Protein AF-Q8JHW7-F1 (afdb_monomer_lite)

pLDDT: mean 84.35, std 16.5, range [42.06, 97.81]

Sequence (129 aa):
MTRLVFLATLNQTLTCFEKNQQTELCKSCKGIYGELNKLYNRLDKSQAVCIDMEDSMNTTHRLWSTSFNCSVPRAETVPVIAVSSFMLFLPVIFYLSSFLHSEQKKRKLIHPKRAKSYNTLMNIQDKLS

Structure (mmCIF, N/CA/C/O backbone):
data_AF-Q8JHW7-F1
#
_entry.id   AF-Q8JHW7-F1
#
loop_
_atom_site.group_PDB
_atom_site.id
_atom_site.type_symbol
_atom_site.label_atom_id
_atom_site.label_alt_id
_atom_site.label_comp_id
_atom_site.label_asym_id
_atom_site.label_entity_id
_atom_site.label_seq_id
_atom_site.pdbx_PDB_ins_code
_atom_site.Cartn_x
_atom_site.Cartn_y
_atom_site.Cartn_z
_atom_site.occupancy
_atom_site.B_iso_or_equiv
_atom_site.auth_seq_id
_atom_site.auth_comp_id
_atom_site.auth_asym_id
_atom_site.auth_atom_id
_atom_site.pdbx_PDB_model_num
ATOM 1 N N . MET A 1 1 ? 20.909 -6.238 -14.822 1.00 64.19 1 MET A N 1
ATOM 2 C CA . MET A 1 1 ? 19.628 -6.925 -15.107 1.00 64.19 1 MET A CA 1
ATOM 3 C C . MET A 1 1 ? 18.443 -6.237 -14.421 1.00 64.19 1 MET A C 1
ATOM 5 O O . MET A 1 1 ? 17.514 -5.836 -15.105 1.00 64.19 1 MET A O 1
ATOM 9 N N . THR A 1 2 ? 18.477 -6.020 -13.103 1.00 81.69 2 THR A N 1
ATOM 10 C CA . THR A 1 2 ? 17.308 -5.577 -12.313 1.00 81.69 2 THR A CA 1
ATOM 11 C C . THR A 1 2 ? 16.764 -4.183 -12.660 1.00 81.69 2 THR A C 1
ATOM 13 O O . THR A 1 2 ? 15.552 -3.993 -12.652 1.00 81.69 2 THR A O 1
ATOM 16 N N . ARG A 1 3 ? 17.625 -3.233 -13.067 1.00 88.62 3 ARG A N 1
ATOM 17 C CA . ARG A 1 3 ? 17.202 -1.905 -13.562 1.00 88.62 3 ARG A CA 1
ATOM 18 C C . ARG A 1 3 ? 16.334 -1.983 -14.819 1.00 88.62 3 ARG A C 1
ATOM 20 O O . ARG A 1 3 ? 15.333 -1.289 -14.908 1.00 88.62 3 ARG A O 1
ATOM 27 N N . LEU A 1 4 ? 16.705 -2.831 -15.779 1.00 91.94 4 LEU A N 1
ATOM 28 C CA . LEU A 1 4 ? 15.952 -2.990 -17.028 1.00 91.94 4 LEU A CA 1
ATOM 29 C C . LEU A 1 4 ? 14.573 -3.591 -16.764 1.00 91.94 4 LEU A C 1
ATOM 31 O O . LEU A 1 4 ? 13.590 -3.137 -17.336 1.00 91.94 4 LEU A O 1
ATOM 35 N N . VAL A 1 5 ? 14.500 -4.560 -15.847 1.00 94.12 5 VAL A N 1
ATOM 36 C CA . VAL A 1 5 ? 13.227 -5.147 -15.413 1.00 94.12 5 VAL A CA 1
ATOM 37 C C . VAL A 1 5 ? 12.340 -4.080 -14.769 1.00 94.12 5 VAL A C 1
ATOM 39 O O . VAL A 1 5 ? 11.178 -3.975 -15.138 1.00 94.12 5 VAL A O 1
ATOM 42 N N . PHE A 1 6 ? 12.888 -3.238 -13.884 1.00 95.94 6 PHE A N 1
ATOM 43 C CA . PHE A 1 6 ? 12.135 -2.128 -13.289 1.00 95.94 6 PHE A CA 1
ATOM 44 C C . PHE A 1 6 ? 11.581 -1.171 -14.347 1.00 95.94 6 PHE A C 1
ATOM 46 O O . PHE A 1 6 ? 10.385 -0.895 -14.345 1.00 95.94 6 PHE A O 1
ATOM 53 N N . LEU A 1 7 ? 12.421 -0.715 -15.280 1.00 96.06 7 LEU A N 1
ATOM 54 C CA . LEU A 1 7 ? 12.000 0.205 -16.341 1.00 96.06 7 LEU A CA 1
ATOM 55 C C . LEU A 1 7 ? 10.941 -0.418 -17.262 1.00 96.06 7 LEU A C 1
ATOM 57 O O . LEU A 1 7 ? 9.994 0.261 -17.655 1.00 96.06 7 LEU A O 1
ATOM 61 N N . ALA A 1 8 ? 11.060 -1.710 -17.574 1.00 97.12 8 ALA A N 1
ATOM 62 C CA . ALA A 1 8 ? 10.067 -2.425 -18.370 1.00 97.12 8 ALA A CA 1
ATOM 63 C C . ALA A 1 8 ? 8.713 -2.515 -17.645 1.00 97.12 8 ALA A C 1
ATOM 65 O O . ALA A 1 8 ? 7.682 -2.186 -18.233 1.00 97.12 8 ALA A O 1
ATOM 66 N N . THR A 1 9 ? 8.703 -2.898 -16.362 1.00 97.19 9 THR A N 1
ATOM 67 C CA . THR A 1 9 ? 7.471 -2.967 -15.556 1.00 97.19 9 THR A CA 1
ATOM 68 C C . THR A 1 9 ? 6.862 -1.579 -15.325 1.00 97.19 9 THR A C 1
ATOM 70 O O . THR A 1 9 ? 5.639 -1.427 -15.339 1.00 97.19 9 THR A O 1
ATOM 73 N N . LEU A 1 10 ? 7.694 -0.546 -15.163 1.00 97.75 10 LEU A N 1
ATOM 74 C CA . LEU A 1 10 ? 7.251 0.845 -15.068 1.00 97.75 10 LEU A CA 1
ATOM 75 C C . LEU A 1 10 ? 6.534 1.273 -16.352 1.00 97.75 10 LEU A C 1
ATOM 77 O O . LEU A 1 10 ? 5.407 1.756 -16.288 1.00 97.75 10 LEU A O 1
ATOM 81 N N . ASN A 1 11 ? 7.135 1.027 -17.518 1.00 97.81 11 ASN A N 1
ATOM 82 C CA . ASN A 1 11 ? 6.528 1.371 -18.804 1.00 97.81 11 ASN A CA 1
ATOM 83 C C . ASN A 1 11 ? 5.192 0.631 -19.021 1.00 97.81 11 ASN A C 1
ATOM 85 O O . ASN A 1 11 ? 4.194 1.238 -19.408 1.00 97.81 11 ASN A O 1
ATOM 89 N N . GLN A 1 12 ? 5.121 -0.657 -18.670 1.00 97.50 12 GLN A N 1
ATOM 90 C CA . GLN A 1 12 ? 3.858 -1.408 -18.691 1.00 97.50 12 GLN A CA 1
ATOM 91 C C . GLN A 1 12 ? 2.791 -0.789 -17.776 1.00 97.50 12 GLN A C 1
ATOM 93 O O . GLN A 1 12 ? 1.620 -0.723 -18.154 1.00 97.50 12 GLN A O 1
ATOM 98 N N . THR A 1 13 ? 3.188 -0.311 -16.595 1.00 97.44 13 THR A N 1
ATOM 99 C CA . THR A 1 13 ? 2.286 0.354 -15.642 1.00 97.44 13 THR A CA 1
ATOM 100 C C . THR A 1 13 ? 1.744 1.660 -16.222 1.00 97.44 13 THR A C 1
ATOM 102 O O . THR A 1 13 ? 0.530 1.861 -16.236 1.00 97.44 13 THR A O 1
ATOM 105 N N . LEU A 1 14 ? 2.617 2.512 -16.765 1.00 97.19 14 LEU A N 1
ATOM 106 C CA . LEU A 1 14 ? 2.228 3.788 -17.375 1.00 97.19 14 LEU A CA 1
ATOM 107 C C . LEU A 1 14 ? 1.346 3.580 -18.612 1.00 97.19 14 LEU A C 1
ATOM 109 O O . LEU A 1 14 ? 0.294 4.200 -18.727 1.00 97.19 14 LEU A O 1
ATOM 113 N N . THR A 1 15 ? 1.690 2.613 -19.464 1.00 97.19 15 THR A N 1
ATOM 114 C CA . THR A 1 15 ? 0.853 2.217 -20.608 1.00 97.19 15 THR A CA 1
ATOM 115 C C . THR A 1 15 ? -0.535 1.754 -20.149 1.00 97.19 15 THR A C 1
ATOM 117 O O . THR A 1 15 ? -1.539 2.021 -20.809 1.00 97.19 15 THR A O 1
ATOM 120 N N . CYS A 1 16 ? -0.624 1.044 -19.019 1.00 96.56 16 CYS A N 1
ATOM 121 C CA . CYS A 1 16 ? -1.912 0.651 -18.454 1.00 96.56 16 CYS A CA 1
ATOM 122 C C . CYS A 1 16 ? -2.722 1.871 -17.998 1.00 96.56 16 CYS A C 1
ATOM 124 O O . CYS A 1 16 ? -3.926 1.924 -18.258 1.00 96.56 16 CYS A O 1
ATOM 126 N N . PHE A 1 17 ? -2.070 2.848 -17.361 1.00 95.75 17 PHE A N 1
ATOM 127 C CA . PHE A 1 17 ? -2.714 4.089 -16.927 1.00 95.75 17 PHE A CA 1
ATOM 128 C C . PHE A 1 17 ? -3.255 4.897 -18.108 1.00 95.75 17 PHE A C 1
ATOM 130 O O . PHE A 1 17 ? -4.370 5.397 -18.028 1.00 95.75 17 PHE A O 1
ATOM 137 N N . GLU A 1 18 ? -2.518 4.972 -19.216 1.00 94.31 18 GLU A N 1
ATOM 138 C CA . GLU A 1 18 ? -2.949 5.692 -20.421 1.00 94.31 18 GLU A CA 1
ATOM 139 C C . GLU A 1 18 ? -4.120 5.010 -21.142 1.00 94.31 18 GLU A C 1
ATOM 141 O O . GLU A 1 18 ? -5.003 5.678 -21.678 1.00 94.31 18 GLU A O 1
ATOM 146 N N . LYS A 1 19 ? -4.150 3.671 -21.163 1.00 93.94 19 LYS A N 1
ATOM 147 C CA . LYS A 1 19 ? -5.176 2.901 -21.886 1.00 93.94 19 LYS A CA 1
ATOM 148 C C . LYS A 1 19 ? -6.535 2.857 -21.193 1.00 93.94 19 LYS A C 1
ATOM 150 O O . LYS A 1 19 ? -7.533 2.587 -21.858 1.00 93.94 19 LYS A O 1
ATOM 155 N N . ASN A 1 20 ? -6.587 3.042 -19.876 1.00 89.75 20 ASN A N 1
ATOM 156 C CA . ASN A 1 20 ? -7.812 2.865 -19.098 1.00 89.75 20 ASN A CA 1
ATOM 157 C C . ASN A 1 20 ? -8.376 4.211 -18.638 1.00 89.75 20 ASN A C 1
ATOM 159 O O . ASN A 1 20 ? -7.652 5.083 -18.169 1.00 89.75 20 ASN A O 1
ATOM 163 N N . GLN A 1 21 ? -9.699 4.354 -18.706 1.00 81.44 21 GLN A N 1
ATOM 164 C CA . GLN A 1 21 ? -10.394 5.492 -18.105 1.00 81.44 21 GLN A CA 1
ATOM 165 C C . GLN A 1 21 ? -10.329 5.411 -16.571 1.00 81.44 21 GLN A C 1
ATOM 167 O O . GLN A 1 21 ? -10.270 4.317 -16.007 1.00 81.44 21 GLN A O 1
ATOM 172 N N . GLN A 1 22 ? -10.381 6.564 -15.893 1.00 77.38 22 GLN A N 1
ATOM 173 C CA . GLN A 1 22 ? -10.173 6.672 -14.438 1.00 77.38 22 GLN A CA 1
ATOM 174 C C . GLN A 1 22 ? -11.038 5.714 -13.597 1.00 77.38 22 GLN A C 1
ATOM 176 O O . GLN A 1 22 ? -10.569 5.225 -12.574 1.00 77.38 22 GLN A O 1
ATOM 181 N N . THR A 1 23 ? -12.267 5.406 -14.023 1.00 78.31 23 THR A N 1
ATOM 182 C CA . THR A 1 23 ? -13.212 4.556 -13.276 1.00 78.31 23 THR A CA 1
ATOM 183 C C . THR A 1 23 ? -12.784 3.088 -13.177 1.00 78.31 23 THR A C 1
ATOM 185 O O . THR A 1 23 ? -12.953 2.478 -12.125 1.00 78.31 23 THR A O 1
ATOM 188 N N . GLU A 1 24 ? -12.190 2.522 -14.230 1.00 87.38 24 GLU A N 1
ATOM 189 C CA . GLU A 1 24 ? -11.756 1.113 -14.264 1.00 87.38 24 GLU A CA 1
ATOM 190 C C . GLU A 1 24 ? -10.235 0.952 -14.086 1.00 87.38 24 GLU A C 1
ATOM 192 O O . GLU A 1 24 ? -9.752 -0.148 -13.807 1.00 87.38 24 GLU A O 1
ATOM 197 N N . LEU A 1 25 ? -9.465 2.044 -14.183 1.00 93.31 25 LEU A N 1
ATOM 198 C CA . LEU A 1 25 ? -8.000 2.055 -14.083 1.00 93.31 25 LEU A CA 1
ATOM 199 C C . LEU A 1 25 ? -7.499 1.341 -12.824 1.00 93.31 25 LEU A C 1
ATOM 201 O O . LEU A 1 25 ? -6.629 0.470 -12.906 1.00 93.31 25 LEU A O 1
ATOM 205 N N . CYS A 1 26 ? -8.082 1.652 -11.663 1.00 92.38 26 CYS A N 1
ATOM 206 C CA . CYS A 1 26 ? -7.669 1.066 -10.389 1.00 92.38 26 CYS A CA 1
ATOM 207 C C . CYS A 1 26 ? -7.859 -0.449 -10.337 1.00 92.38 26 CYS A C 1
ATOM 209 O O . CYS A 1 26 ? -7.142 -1.125 -9.605 1.00 92.38 26 CYS A O 1
ATOM 211 N N . LYS A 1 27 ? -8.828 -0.995 -11.076 1.00 92.44 27 LYS A N 1
ATOM 212 C CA . LYS A 1 27 ? -9.099 -2.433 -11.132 1.00 92.44 27 LYS A CA 1
ATOM 213 C C . LYS A 1 27 ? -8.203 -3.101 -12.170 1.00 92.44 27 LYS A C 1
ATOM 215 O O . LYS A 1 27 ? -7.527 -4.076 -11.842 1.00 92.44 27 LYS A O 1
ATOM 220 N N . SER A 1 28 ? -8.144 -2.534 -13.372 1.00 94.38 28 SER A N 1
ATOM 221 C CA . SER A 1 28 ? -7.376 -3.057 -14.505 1.00 94.38 28 SER A CA 1
ATOM 222 C C . SER A 1 28 ? -5.866 -3.039 -14.258 1.00 94.38 28 SER A C 1
ATOM 224 O O . SER A 1 28 ? -5.178 -4.010 -14.564 1.00 94.38 28 SER A O 1
ATOM 226 N N . CYS A 1 29 ? -5.338 -1.971 -13.656 1.00 96.25 29 CYS A N 1
ATOM 227 C CA . CYS A 1 29 ? -3.894 -1.781 -13.490 1.00 96.25 29 CYS A CA 1
ATOM 228 C C . CYS A 1 29 ? -3.358 -2.234 -12.124 1.00 96.25 29 CYS A C 1
ATOM 230 O O . CYS A 1 29 ? -2.143 -2.232 -11.920 1.00 96.25 29 CYS A O 1
ATOM 232 N N . LYS A 1 30 ? -4.226 -2.673 -11.195 1.00 94.88 30 LYS A N 1
ATOM 233 C CA . LYS A 1 30 ? -3.842 -3.080 -9.828 1.00 94.88 30 LYS A CA 1
ATOM 234 C C . LYS A 1 30 ? -2.746 -4.134 -9.793 1.00 94.88 30 LYS A C 1
ATOM 236 O O . LYS A 1 30 ? -1.851 -4.057 -8.955 1.00 94.88 30 LYS A O 1
ATOM 241 N N . GLY A 1 31 ? -2.854 -5.137 -10.665 1.00 95.06 31 GLY A N 1
ATOM 242 C CA . GLY A 1 31 ? -1.901 -6.242 -10.734 1.00 95.06 31 GLY A CA 1
ATOM 243 C C . GLY A 1 31 ? -0.512 -5.741 -11.114 1.00 95.06 31 GLY A C 1
ATOM 244 O O . GLY A 1 31 ? 0.425 -5.895 -10.336 1.00 95.06 31 GLY A O 1
ATOM 245 N N . ILE A 1 32 ? -0.423 -5.058 -12.258 1.00 96.62 32 ILE A N 1
ATOM 246 C CA . ILE A 1 32 ? 0.832 -4.549 -12.827 1.00 96.62 32 ILE A CA 1
ATOM 247 C C . ILE A 1 32 ? 1.482 -3.523 -11.885 1.00 96.62 32 ILE A C 1
ATOM 249 O O . ILE A 1 32 ? 2.656 -3.650 -11.542 1.00 96.62 32 ILE A O 1
ATOM 253 N N . TYR A 1 33 ? 0.706 -2.564 -11.367 1.00 96.62 33 TYR A N 1
ATOM 254 C CA . TYR A 1 33 ? 1.195 -1.608 -10.368 1.00 96.62 33 TYR A CA 1
ATOM 255 C C . TYR A 1 33 ? 1.676 -2.310 -9.084 1.00 96.62 33 TYR A C 1
ATOM 257 O O . TYR A 1 33 ? 2.711 -1.960 -8.512 1.00 96.62 33 TYR A O 1
ATOM 265 N N . GLY A 1 34 ? 0.957 -3.341 -8.630 1.00 96.31 34 GLY A N 1
ATOM 266 C CA . GLY A 1 34 ? 1.350 -4.147 -7.478 1.00 96.31 34 GLY A CA 1
ATOM 267 C C . GLY A 1 34 ? 2.667 -4.899 -7.691 1.00 96.31 34 GLY A C 1
ATOM 268 O O . GLY A 1 34 ? 3.459 -5.020 -6.753 1.00 96.31 34 GLY A O 1
ATOM 269 N N . GLU A 1 35 ? 2.931 -5.385 -8.902 1.00 96.81 35 GLU A N 1
ATOM 270 C CA . GLU A 1 35 ? 4.203 -6.016 -9.270 1.00 96.81 35 GLU A CA 1
ATOM 271 C C . GLU A 1 35 ? 5.357 -5.015 -9.304 1.00 96.81 35 GLU A C 1
ATOM 273 O O . GLU A 1 35 ? 6.408 -5.303 -8.719 1.00 96.81 35 GLU A O 1
ATOM 278 N N . LEU A 1 36 ? 5.142 -3.828 -9.883 1.00 97.62 36 LEU A N 1
ATOM 279 C CA . LEU A 1 36 ? 6.103 -2.722 -9.845 1.00 97.62 36 LEU A CA 1
ATOM 280 C C . LEU A 1 36 ? 6.472 -2.370 -8.399 1.00 97.62 36 LEU A C 1
ATOM 282 O O . LEU A 1 36 ? 7.651 -2.331 -8.048 1.00 97.62 36 LEU A O 1
ATOM 286 N N . ASN A 1 37 ? 5.469 -2.203 -7.533 1.00 96.69 37 ASN A N 1
ATOM 287 C CA . ASN A 1 37 ? 5.679 -1.860 -6.129 1.00 96.69 37 ASN A CA 1
ATOM 288 C C . ASN A 1 37 ? 6.429 -2.965 -5.365 1.00 96.69 37 ASN A C 1
ATOM 290 O O . ASN A 1 37 ? 7.325 -2.692 -4.568 1.00 96.69 37 ASN A O 1
ATOM 294 N N . LYS A 1 38 ? 6.111 -4.239 -5.628 1.00 96.75 38 LYS A N 1
ATOM 295 C CA . LYS A 1 38 ? 6.852 -5.373 -5.051 1.00 96.75 38 LYS A CA 1
ATOM 296 C C . LYS A 1 38 ? 8.304 -5.404 -5.523 1.00 96.75 38 LYS A C 1
ATOM 298 O O . LYS A 1 38 ? 9.181 -5.724 -4.723 1.00 96.75 38 LYS A O 1
ATOM 303 N N . LEU A 1 39 ? 8.561 -5.122 -6.800 1.00 96.56 39 LEU A N 1
ATOM 304 C CA . LEU A 1 39 ? 9.913 -5.068 -7.349 1.00 96.56 39 LEU A CA 1
ATOM 305 C C . LEU A 1 39 ? 10.717 -3.925 -6.727 1.00 96.56 39 LEU A C 1
ATOM 307 O O . LEU A 1 39 ? 11.824 -4.175 -6.254 1.00 96.56 39 LEU A O 1
ATOM 311 N N . TYR A 1 40 ? 10.135 -2.727 -6.657 1.00 96.69 40 TYR A N 1
ATOM 312 C CA . TYR A 1 40 ? 10.738 -1.570 -6.001 1.00 96.69 40 TYR A CA 1
ATOM 313 C C . TYR A 1 40 ? 11.097 -1.875 -4.540 1.00 96.69 40 TYR A C 1
ATOM 315 O O . TYR A 1 40 ? 12.252 -1.742 -4.156 1.00 96.69 40 TYR A O 1
ATOM 323 N N . ASN A 1 41 ? 10.167 -2.431 -3.756 1.00 96.25 41 ASN A N 1
ATOM 324 C CA . ASN A 1 41 ? 10.420 -2.786 -2.353 1.00 96.25 41 ASN A CA 1
ATOM 325 C C . ASN A 1 41 ? 11.528 -3.838 -2.172 1.00 96.25 41 ASN A C 1
ATOM 327 O O . ASN A 1 41 ? 12.190 -3.868 -1.136 1.00 96.25 41 ASN A O 1
ATOM 331 N N . ARG A 1 42 ? 11.723 -4.745 -3.141 1.00 95.50 42 ARG A N 1
ATOM 332 C CA . ARG A 1 42 ? 12.858 -5.685 -3.109 1.00 95.50 42 ARG A CA 1
ATOM 333 C C . ARG A 1 42 ? 14.176 -4.966 -3.377 1.00 95.50 42 ARG A C 1
ATOM 335 O O . ARG A 1 42 ? 15.148 -5.243 -2.684 1.00 95.50 42 ARG A O 1
ATOM 342 N N . LEU A 1 43 ? 14.189 -4.065 -4.358 1.00 94.81 43 LEU A N 1
ATOM 343 C CA . LEU A 1 43 ? 15.359 -3.261 -4.704 1.00 94.81 43 LEU A CA 1
ATOM 344 C C . LEU A 1 43 ? 15.776 -2.349 -3.549 1.00 94.81 43 LEU A C 1
ATOM 346 O O . LEU A 1 43 ? 16.961 -2.306 -3.218 1.00 94.81 43 LEU A O 1
ATOM 350 N N . ASP A 1 44 ? 14.805 -1.697 -2.916 1.00 94.94 44 ASP A N 1
ATOM 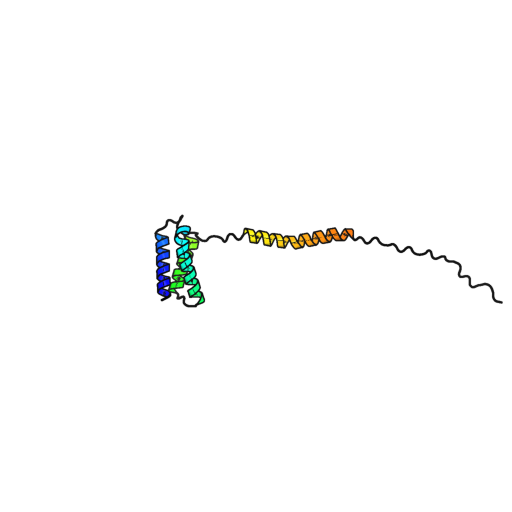351 C CA . ASP A 1 44 ? 14.997 -0.780 -1.791 1.00 94.94 44 ASP A CA 1
ATOM 352 C C . ASP A 1 44 ? 15.633 -1.491 -0.591 1.00 94.94 44 ASP A C 1
ATOM 354 O O . ASP A 1 44 ? 16.689 -1.096 -0.102 1.00 94.94 44 ASP A O 1
ATOM 35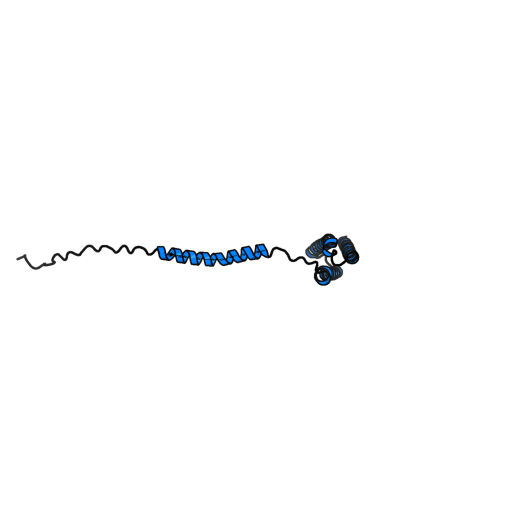8 N N . LYS A 1 45 ? 15.095 -2.662 -0.220 1.00 95.19 45 LYS A N 1
ATOM 359 C CA . LYS A 1 45 ? 15.686 -3.521 0.821 1.00 95.19 45 LYS A CA 1
ATOM 360 C C . LYS A 1 45 ? 17.116 -3.962 0.516 1.00 95.19 45 LYS A C 1
ATOM 362 O O . LYS A 1 45 ? 17.883 -4.203 1.442 1.00 95.19 45 LYS A O 1
ATOM 367 N N . SER A 1 46 ? 17.462 -4.104 -0.761 1.00 93.62 46 SER A N 1
ATOM 368 C CA . SER A 1 46 ? 18.818 -4.445 -1.203 1.00 93.62 46 SER A CA 1
ATOM 369 C C . SER A 1 46 ? 19.713 -3.227 -1.458 1.00 93.62 46 SER A C 1
ATOM 371 O O . SER A 1 46 ? 20.813 -3.407 -1.971 1.00 93.62 46 SER A O 1
ATOM 373 N N . GLN A 1 47 ? 19.250 -2.008 -1.147 1.00 92.06 47 GLN A N 1
ATOM 374 C CA . GLN A 1 47 ? 19.960 -0.745 -1.403 1.00 92.06 47 GLN A CA 1
ATOM 375 C C . GLN A 1 47 ? 20.392 -0.574 -2.873 1.00 92.06 47 GLN A C 1
ATOM 377 O O . GLN A 1 47 ? 21.397 0.058 -3.182 1.00 92.06 47 GLN A O 1
ATOM 382 N N . ALA A 1 48 ? 19.622 -1.153 -3.796 1.00 92.31 48 ALA A N 1
ATOM 383 C CA . ALA A 1 48 ? 19.900 -1.159 -5.232 1.00 92.31 48 ALA A CA 1
ATOM 384 C C . ALA A 1 48 ? 19.022 -0.160 -6.011 1.00 92.31 48 ALA A C 1
ATOM 386 O O . ALA A 1 48 ? 18.926 -0.242 -7.238 1.00 92.31 48 ALA A O 1
ATOM 387 N N . VAL A 1 49 ? 18.351 0.752 -5.300 1.00 93.94 49 VAL A N 1
ATOM 388 C CA . VAL A 1 49 ? 17.547 1.840 -5.871 1.00 93.94 49 VAL A CA 1
ATOM 389 C C . VAL A 1 49 ? 18.459 3.028 -6.159 1.00 93.94 49 VAL A C 1
ATOM 391 O O . VAL A 1 49 ? 19.294 3.396 -5.339 1.00 93.94 49 VAL A O 1
ATOM 394 N N . CYS A 1 50 ? 18.303 3.623 -7.339 1.00 94.31 50 CYS A N 1
ATOM 395 C CA . CYS A 1 50 ? 18.944 4.885 -7.697 1.00 94.31 50 CYS A CA 1
ATOM 396 C C . CYS A 1 50 ? 17.913 6.017 -7.743 1.00 94.31 50 CYS A C 1
ATOM 398 O O . CYS A 1 50 ? 16.715 5.759 -7.848 1.00 94.31 50 CYS A O 1
ATOM 400 N N . ILE A 1 51 ? 18.389 7.263 -7.757 1.00 95.06 51 ILE A N 1
ATOM 401 C CA . ILE A 1 51 ? 17.530 8.454 -7.737 1.00 95.06 51 ILE A CA 1
ATOM 402 C C . ILE A 1 51 ? 16.471 8.459 -8.852 1.00 95.06 51 ILE A C 1
ATOM 404 O O . ILE A 1 51 ? 15.307 8.726 -8.581 1.00 95.06 51 ILE A O 1
ATOM 408 N N . ASP A 1 52 ? 16.824 8.043 -10.076 1.00 94.69 52 ASP A N 1
ATOM 409 C CA . ASP A 1 52 ? 15.866 7.954 -11.192 1.00 94.69 52 ASP A CA 1
ATOM 410 C C . ASP A 1 52 ? 14.697 6.999 -10.897 1.00 94.69 52 ASP A C 1
ATOM 412 O O . ASP A 1 52 ? 13.566 7.220 -11.332 1.00 94.69 52 ASP A O 1
ATOM 416 N N . MET A 1 53 ? 14.977 5.897 -10.191 1.00 95.69 53 MET A N 1
ATOM 417 C CA . MET A 1 53 ? 13.956 4.915 -9.827 1.00 95.69 53 MET A CA 1
ATOM 418 C C . MET A 1 53 ? 13.060 5.458 -8.726 1.00 95.69 53 MET A C 1
ATOM 420 O O . MET A 1 53 ? 11.851 5.257 -8.792 1.00 95.69 53 MET A O 1
ATOM 424 N N . GLU A 1 54 ? 13.646 6.125 -7.735 1.00 96.25 54 GLU A N 1
ATOM 425 C CA . GLU A 1 54 ? 12.913 6.748 -6.637 1.00 96.25 54 GLU A CA 1
ATOM 426 C C . GLU A 1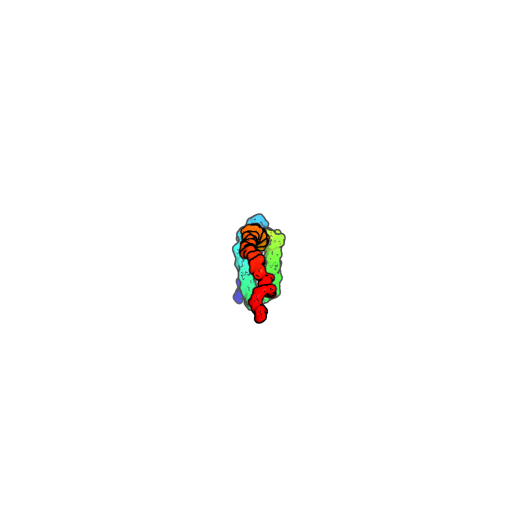 54 ? 11.973 7.838 -7.157 1.00 96.25 54 GLU A C 1
ATOM 428 O O . GLU A 1 54 ? 10.784 7.809 -6.853 1.00 96.25 54 GLU A O 1
ATOM 433 N N . ASP A 1 55 ? 12.460 8.726 -8.025 1.00 97.50 55 ASP A N 1
ATOM 434 C CA . ASP A 1 55 ? 11.655 9.799 -8.612 1.00 97.50 55 ASP A CA 1
ATOM 435 C C . ASP A 1 55 ? 10.514 9.258 -9.490 1.00 97.50 55 ASP A C 1
ATOM 437 O O . ASP A 1 55 ? 9.340 9.624 -9.332 1.00 97.50 55 ASP A O 1
ATOM 441 N N . SER A 1 56 ? 10.834 8.291 -10.358 1.00 97.12 56 SER A N 1
ATOM 442 C CA . SER A 1 56 ? 9.832 7.624 -11.194 1.00 97.12 56 SER A CA 1
ATOM 443 C C . SER A 1 56 ? 8.782 6.899 -10.346 1.00 97.12 56 SER A C 1
ATOM 445 O O . SER A 1 56 ? 7.584 6.954 -10.646 1.00 97.12 56 SER A O 1
ATOM 447 N N . MET A 1 57 ? 9.203 6.223 -9.271 1.00 97.06 57 MET A N 1
ATOM 448 C CA . MET A 1 57 ? 8.293 5.495 -8.388 1.00 97.06 57 MET A CA 1
ATOM 449 C C . MET A 1 57 ? 7.436 6.448 -7.556 1.00 97.06 57 MET A C 1
ATOM 451 O O . MET A 1 57 ? 6.232 6.225 -7.453 1.00 97.06 57 MET A O 1
ATOM 455 N N . ASN A 1 58 ? 8.010 7.527 -7.025 1.00 97.62 58 ASN A N 1
ATOM 456 C CA . ASN A 1 58 ? 7.293 8.539 -6.253 1.00 97.62 58 ASN A CA 1
ATOM 457 C C . ASN A 1 58 ? 6.216 9.226 -7.109 1.00 97.62 58 ASN A C 1
ATOM 459 O O . ASN A 1 58 ? 5.055 9.342 -6.707 1.00 97.62 58 ASN A O 1
ATOM 463 N N . THR A 1 59 ? 6.559 9.578 -8.350 1.00 97.44 59 THR A N 1
ATOM 464 C CA . THR A 1 59 ? 5.591 10.097 -9.325 1.00 97.44 59 THR A CA 1
ATOM 465 C C . THR A 1 59 ? 4.482 9.079 -9.604 1.00 97.44 59 THR A C 1
ATOM 467 O O . THR A 1 59 ? 3.297 9.418 -9.563 1.00 97.44 59 THR A O 1
ATOM 470 N N . THR A 1 60 ? 4.839 7.808 -9.808 1.00 96.75 60 THR A N 1
ATOM 471 C CA . THR A 1 60 ? 3.868 6.728 -10.054 1.00 96.75 60 THR A CA 1
ATOM 472 C C . THR A 1 60 ? 2.954 6.491 -8.845 1.00 96.75 60 THR A C 1
ATOM 474 O O . THR A 1 60 ? 1.746 6.305 -9.006 1.00 96.75 60 THR A O 1
ATOM 477 N N . HIS A 1 61 ? 3.491 6.548 -7.624 1.00 96.25 61 HIS A N 1
ATOM 478 C CA . HIS A 1 61 ? 2.730 6.468 -6.373 1.00 96.25 61 HIS A CA 1
ATOM 479 C C . HIS A 1 61 ? 1.746 7.625 -6.242 1.00 96.25 61 HIS A C 1
ATOM 481 O O . HIS A 1 61 ? 0.586 7.397 -5.889 1.00 96.25 61 HIS A O 1
ATOM 487 N N . ARG A 1 62 ? 2.172 8.854 -6.547 1.00 95.81 62 ARG A N 1
ATOM 488 C CA . ARG A 1 62 ? 1.301 10.036 -6.522 1.00 95.81 62 ARG A CA 1
ATOM 489 C C . ARG A 1 62 ? 0.170 9.927 -7.544 1.00 95.81 62 ARG A C 1
ATOM 491 O O . ARG A 1 62 ? -0.975 10.217 -7.201 1.00 95.81 62 ARG A O 1
ATOM 498 N N . LEU A 1 63 ? 0.464 9.452 -8.756 1.00 95.31 63 LEU A N 1
ATOM 499 C CA . LEU A 1 63 ? -0.560 9.184 -9.770 1.00 95.31 63 LEU A CA 1
ATOM 500 C C . LEU A 1 63 ? -1.586 8.167 -9.256 1.00 95.31 63 LEU A C 1
ATOM 502 O O . LEU A 1 63 ? -2.783 8.444 -9.247 1.00 95.31 63 LEU A O 1
ATOM 506 N N . TRP A 1 64 ? -1.118 7.024 -8.755 1.00 95.25 64 TRP A N 1
ATOM 507 C CA . TRP A 1 64 ? -1.984 5.963 -8.237 1.00 95.25 64 TRP A CA 1
ATOM 508 C C . TRP A 1 64 ? -2.858 6.420 -7.063 1.00 95.25 64 TRP A C 1
ATOM 510 O O . TRP A 1 64 ? -4.058 6.144 -7.022 1.00 95.25 64 TRP A O 1
ATOM 520 N N . SER A 1 65 ? -2.256 7.103 -6.091 1.00 92.62 65 SER A N 1
ATOM 521 C CA . SER A 1 65 ? -2.911 7.425 -4.823 1.00 92.62 65 SER A CA 1
ATOM 522 C C . SER A 1 65 ? -3.729 8.706 -4.872 1.00 92.62 65 SER A C 1
ATOM 524 O O . SER A 1 65 ? -4.857 8.698 -4.400 1.00 92.62 65 SER A O 1
ATOM 526 N N . THR A 1 66 ? -3.180 9.795 -5.408 1.00 91.69 66 THR A N 1
ATOM 527 C CA . THR A 1 66 ? -3.802 11.124 -5.361 1.00 91.69 66 THR A CA 1
ATOM 528 C C . THR A 1 66 ? -4.552 11.443 -6.645 1.00 91.69 66 THR A C 1
ATOM 530 O O . THR A 1 66 ? -5.661 11.962 -6.589 1.00 91.69 66 THR A O 1
ATOM 533 N N . SER A 1 67 ? -3.966 11.154 -7.810 1.00 92.19 67 SER A N 1
ATOM 534 C CA . SER A 1 67 ? -4.605 11.503 -9.086 1.00 92.19 67 SER A CA 1
ATOM 535 C C . SER A 1 67 ? -5.739 10.545 -9.441 1.00 92.19 67 SER A C 1
ATOM 537 O O . SER A 1 67 ? -6.784 10.992 -9.903 1.00 92.19 67 SER A O 1
ATOM 539 N N . PHE A 1 68 ? -5.556 9.243 -9.205 1.00 93.00 68 PHE A N 1
ATOM 540 C CA . PHE A 1 68 ? -6.563 8.222 -9.510 1.00 93.00 68 PHE A CA 1
ATOM 541 C C . PHE A 1 68 ? -7.354 7.741 -8.289 1.00 93.00 68 PHE A C 1
ATOM 543 O O . PHE A 1 68 ? -8.323 7.009 -8.456 1.00 93.00 68 PHE A O 1
ATOM 550 N N . ASN A 1 69 ? -6.972 8.136 -7.067 1.00 91.38 69 ASN A N 1
ATOM 551 C CA . ASN A 1 69 ? -7.626 7.701 -5.824 1.00 91.38 69 ASN A CA 1
ATOM 552 C C . ASN A 1 69 ? -7.770 6.171 -5.701 1.00 91.38 69 ASN A C 1
ATOM 554 O O . ASN A 1 69 ? -8.707 5.664 -5.087 1.00 91.38 69 ASN A O 1
ATOM 558 N N . CYS A 1 70 ? -6.811 5.415 -6.244 1.00 91.44 70 CYS A N 1
ATOM 559 C CA . CYS A 1 70 ? -6.826 3.952 -6.227 1.00 91.44 70 CYS A CA 1
ATOM 560 C C . CYS A 1 70 ? -6.356 3.345 -4.894 1.00 91.44 70 CYS A C 1
ATOM 562 O O . CYS A 1 70 ? -6.275 2.119 -4.749 1.00 91.44 70 CYS A O 1
ATOM 564 N N . SER A 1 71 ? -6.002 4.181 -3.916 1.00 84.31 71 SER A N 1
ATOM 565 C CA . SER A 1 71 ? -5.628 3.740 -2.576 1.00 84.31 71 SER A CA 1
ATOM 566 C C . SER A 1 71 ? -6.842 3.164 -1.855 1.00 84.31 71 SER A C 1
ATOM 568 O O . SER A 1 71 ? -7.731 3.889 -1.421 1.00 84.31 71 SER A O 1
ATOM 570 N N . VAL A 1 72 ? -6.870 1.840 -1.700 1.00 75.25 72 VAL A N 1
ATOM 571 C CA . VAL A 1 72 ? -7.922 1.167 -0.936 1.00 75.25 72 VAL A CA 1
ATOM 572 C C . VAL A 1 72 ? -7.626 1.330 0.557 1.00 75.25 72 VAL A C 1
ATOM 574 O O . VAL A 1 72 ? -6.574 0.858 1.006 1.00 75.25 72 VAL A O 1
ATOM 577 N N . PRO A 1 73 ? -8.522 1.943 1.353 1.00 66.31 73 PRO A N 1
ATOM 578 C CA . PRO A 1 73 ? -8.384 1.918 2.799 1.00 66.31 73 PRO A CA 1
ATOM 579 C C . PRO A 1 73 ? -8.478 0.467 3.274 1.00 66.31 73 PRO A C 1
ATOM 581 O O . PRO A 1 73 ? -9.381 -0.281 2.900 1.00 66.31 73 PRO A O 1
ATOM 584 N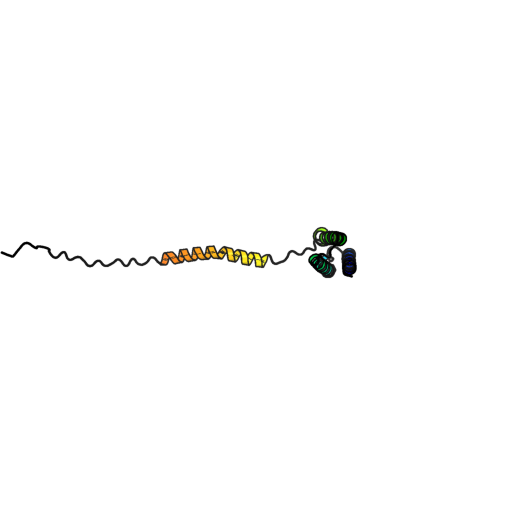 N . ARG A 1 74 ? -7.510 0.042 4.086 1.00 64.44 74 ARG A N 1
ATOM 585 C CA . ARG A 1 74 ? -7.490 -1.302 4.665 1.00 64.44 74 ARG A CA 1
ATOM 586 C C . ARG A 1 74 ? -8.743 -1.486 5.535 1.00 64.44 74 ARG A C 1
ATOM 588 O O . ARG A 1 74 ? -8.893 -0.805 6.544 1.00 64.44 74 ARG A O 1
ATOM 595 N N . ALA A 1 75 ? -9.625 -2.409 5.146 1.00 61.00 75 ALA A N 1
ATOM 596 C CA . ALA A 1 75 ? -10.915 -2.694 5.789 1.00 61.00 75 ALA A CA 1
ATOM 597 C C . ALA A 1 75 ? -10.790 -3.451 7.131 1.00 61.00 75 ALA A C 1
ATOM 599 O O . ALA A 1 75 ? -11.604 -4.306 7.453 1.00 61.00 75 ALA A O 1
ATOM 600 N N . GLU A 1 76 ? -9.762 -3.137 7.919 1.00 65.12 76 GLU A N 1
ATOM 601 C CA . GLU A 1 76 ? -9.513 -3.734 9.240 1.00 65.12 76 GLU A CA 1
ATOM 602 C C . GLU A 1 76 ? -10.008 -2.821 10.370 1.00 65.12 76 GLU A C 1
ATOM 604 O O . GLU A 1 76 ? -9.749 -3.061 11.544 1.00 65.12 76 GLU A O 1
ATOM 609 N N . THR A 1 77 ? -10.724 -1.747 10.037 1.00 76.69 77 THR A N 1
ATOM 610 C CA . THR A 1 77 ? -11.222 -0.781 11.021 1.00 76.69 77 THR A CA 1
ATOM 611 C C . THR A 1 77 ? -12.235 -1.418 11.970 1.00 76.69 77 THR A C 1
ATOM 613 O O . THR A 1 77 ? -12.162 -1.202 13.175 1.00 76.69 77 THR A O 1
ATOM 616 N N . VAL A 1 78 ? -13.135 -2.257 11.453 1.00 84.94 78 VAL A N 1
ATOM 617 C CA . VAL A 1 78 ? -14.183 -2.925 12.241 1.00 84.94 78 VAL A CA 1
ATOM 618 C C . VAL A 1 78 ? -13.613 -3.876 13.305 1.00 84.94 78 VAL A C 1
ATOM 620 O O . VAL A 1 78 ? -13.935 -3.680 14.480 1.00 84.94 78 VAL A O 1
ATOM 623 N N . PRO A 1 79 ? -12.762 -4.871 12.972 1.00 89.31 79 PRO A N 1
ATOM 624 C CA . PRO A 1 79 ? -12.207 -5.765 13.987 1.00 89.31 79 PRO A CA 1
ATOM 625 C C . PRO A 1 79 ? -11.331 -5.021 15.001 1.00 89.31 79 PRO A C 1
ATOM 627 O O . PRO A 1 79 ? -11.396 -5.325 16.191 1.00 89.31 79 PRO A O 1
ATOM 630 N N . VAL A 1 80 ? -10.571 -4.008 14.569 1.00 90.19 80 VAL A N 1
ATOM 631 C CA . VAL A 1 80 ? -9.757 -3.187 15.480 1.00 90.19 80 VAL A CA 1
ATOM 632 C C . VAL A 1 80 ? -10.642 -2.452 16.491 1.00 90.19 80 VAL A C 1
ATOM 634 O O . VAL A 1 80 ? -10.408 -2.566 17.692 1.00 90.19 80 VAL A O 1
ATOM 637 N N . ILE A 1 81 ? -11.702 -1.771 16.042 1.00 91.94 81 ILE A N 1
ATOM 638 C CA . ILE A 1 81 ? -12.635 -1.059 16.934 1.00 91.94 81 ILE A CA 1
ATOM 639 C C . ILE A 1 81 ? -13.324 -2.030 17.908 1.00 91.94 81 ILE A C 1
ATOM 641 O O . ILE A 1 81 ? -13.448 -1.732 19.100 1.00 91.94 81 ILE A O 1
ATOM 645 N N . ALA A 1 82 ? -13.747 -3.204 17.431 1.00 94.38 82 ALA A N 1
ATOM 646 C CA . ALA A 1 82 ? -14.400 -4.210 18.267 1.00 94.38 82 ALA A CA 1
ATOM 647 C C . ALA A 1 82 ? -13.475 -4.715 19.390 1.00 94.38 82 ALA A C 1
ATOM 649 O O . ALA A 1 82 ? -13.869 -4.725 20.556 1.00 94.38 82 ALA A O 1
ATOM 650 N N . VAL A 1 83 ? -12.225 -5.063 19.069 1.00 96.06 83 VAL A N 1
ATOM 651 C CA . VAL A 1 83 ? -11.256 -5.551 20.066 1.00 96.06 83 VAL A CA 1
ATOM 652 C C . VAL A 1 83 ? -10.868 -4.443 21.046 1.00 96.06 83 VAL A C 1
ATOM 654 O O . VAL A 1 83 ? -10.841 -4.674 22.256 1.00 96.06 83 VAL A O 1
ATOM 657 N N . SER A 1 84 ? -10.612 -3.230 20.550 1.00 96.19 84 SER A N 1
ATOM 658 C CA . SER A 1 84 ? -10.266 -2.088 21.401 1.00 96.19 84 SER A CA 1
ATOM 659 C C . SER A 1 84 ? -11.394 -1.725 22.367 1.00 96.19 84 SER A C 1
ATOM 661 O O . SER A 1 84 ? -11.133 -1.530 23.553 1.00 96.19 84 SER A O 1
ATOM 663 N N . SER A 1 85 ? -12.644 -1.677 21.896 1.00 96.56 85 SER A N 1
ATOM 664 C CA . SER A 1 85 ? -13.794 -1.379 22.761 1.00 96.56 85 SER A CA 1
ATOM 665 C C . SER A 1 85 ? -13.987 -2.450 23.834 1.00 96.56 85 SER A C 1
ATOM 667 O O . SER A 1 85 ? -14.124 -2.111 25.008 1.00 96.56 85 SER A O 1
ATOM 669 N N . PHE A 1 86 ? -13.903 -3.734 23.471 1.00 97.25 86 PHE A N 1
ATOM 670 C CA . PHE A 1 86 ? -14.001 -4.837 24.425 1.00 97.25 86 PHE A CA 1
ATOM 671 C C . PHE A 1 86 ? -12.954 -4.726 25.541 1.00 97.25 86 PHE A C 1
ATOM 673 O O . PHE A 1 86 ? -13.305 -4.790 26.719 1.00 97.25 86 PHE A O 1
ATOM 680 N N . MET A 1 87 ? -11.688 -4.476 25.188 1.00 97.38 87 MET A N 1
ATOM 681 C CA . MET A 1 87 ? -10.605 -4.318 26.166 1.00 97.38 87 MET A CA 1
ATOM 682 C C . MET A 1 87 ? -10.835 -3.145 27.129 1.00 97.38 87 MET A C 1
ATOM 684 O O . MET A 1 87 ? -10.509 -3.260 28.308 1.00 97.38 87 MET A O 1
ATOM 688 N N . LEU A 1 88 ? -11.437 -2.045 26.665 1.00 96.94 88 LEU A N 1
ATOM 689 C CA . LEU A 1 88 ? -11.770 -0.890 27.510 1.00 96.94 88 LEU A CA 1
ATOM 690 C C . LEU A 1 88 ? -12.933 -1.160 28.478 1.00 96.94 88 LEU A C 1
ATOM 692 O O . LEU A 1 88 ? -12.975 -0.565 29.556 1.00 96.94 88 LEU A O 1
ATOM 696 N N . PHE A 1 89 ? -13.859 -2.060 28.140 1.00 96.81 89 PHE A N 1
ATOM 697 C CA . PHE A 1 89 ? -14.961 -2.430 29.035 1.00 96.81 89 PHE A CA 1
ATOM 698 C C . PHE A 1 89 ? -14.549 -3.415 30.134 1.00 96.81 89 PHE A C 1
ATOM 700 O O . PHE A 1 89 ? -15.175 -3.424 31.197 1.00 96.81 89 PHE A O 1
ATOM 707 N N . LEU A 1 90 ? -13.495 -4.212 29.928 1.00 96.44 90 LEU A N 1
ATOM 708 C CA . LEU A 1 90 ? -13.045 -5.207 30.909 1.00 96.44 90 LEU A CA 1
ATOM 709 C C . LEU A 1 90 ? -12.759 -4.609 32.303 1.00 96.44 90 LEU A C 1
ATOM 711 O O . LEU A 1 90 ? -13.301 -5.145 33.273 1.00 96.44 90 LEU A O 1
ATOM 715 N N . PRO A 1 91 ? -12.003 -3.498 32.455 1.00 96.31 91 PRO A N 1
ATOM 716 C CA . PRO A 1 91 ? -11.796 -2.871 33.761 1.00 96.31 91 PRO A CA 1
ATOM 717 C C . PRO A 1 91 ? -13.104 -2.413 34.410 1.00 96.31 91 PRO A C 1
ATOM 719 O O . PRO A 1 91 ? -13.322 -2.653 35.594 1.00 96.31 91 PRO A O 1
ATOM 722 N N . VAL A 1 92 ? -14.005 -1.795 33.640 1.00 96.38 92 VAL A N 1
ATOM 723 C CA . VAL A 1 92 ? -15.289 -1.289 34.151 1.00 96.38 92 VAL A CA 1
ATOM 724 C C . VAL A 1 92 ? -16.132 -2.435 34.707 1.00 96.38 92 VAL A C 1
ATOM 726 O O . VAL A 1 92 ? -16.597 -2.372 35.846 1.00 96.38 92 VAL A O 1
ATOM 729 N N . ILE A 1 93 ? -16.273 -3.516 33.938 1.00 95.75 93 ILE A N 1
ATOM 730 C CA . ILE A 1 93 ? -17.012 -4.712 34.356 1.00 95.75 93 ILE A CA 1
ATOM 731 C C . ILE A 1 93 ? -16.353 -5.347 35.586 1.00 95.75 93 ILE A C 1
ATOM 733 O O . ILE A 1 93 ? -17.051 -5.724 36.529 1.00 95.75 93 ILE A O 1
ATOM 737 N N . PHE A 1 94 ? -15.022 -5.438 35.618 1.00 96.12 94 PHE A N 1
ATOM 738 C CA . PHE A 1 94 ? -14.281 -5.991 36.752 1.00 96.12 94 PHE A CA 1
ATOM 739 C C . PHE A 1 94 ? -14.519 -5.207 38.052 1.00 96.12 94 PHE A C 1
ATOM 741 O O . PHE A 1 94 ? -14.793 -5.804 39.096 1.00 96.12 94 PHE A O 1
ATOM 748 N N . TYR A 1 95 ? -14.480 -3.875 38.006 1.00 95.62 95 TYR A N 1
ATOM 749 C CA . TYR A 1 95 ? -14.717 -3.053 39.194 1.00 95.62 95 TYR A CA 1
ATOM 750 C C . TYR A 1 95 ? -16.182 -3.072 39.641 1.00 95.62 95 TYR A C 1
ATOM 752 O O . TYR A 1 95 ? -16.447 -3.209 40.836 1.00 95.62 95 TYR A O 1
ATOM 760 N N . LEU A 1 96 ? -17.135 -3.004 38.706 1.00 94.75 96 LEU A N 1
ATOM 761 C CA . LEU A 1 96 ? -18.564 -3.080 39.030 1.00 94.75 96 LEU A CA 1
ATOM 762 C C . LEU A 1 96 ? -18.938 -4.440 39.629 1.00 94.75 96 LEU A C 1
A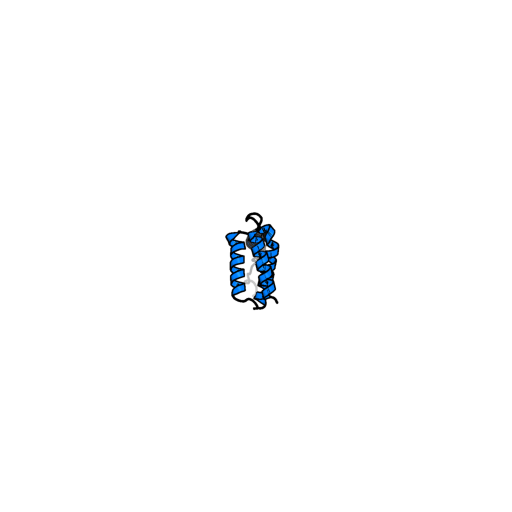TOM 764 O O . LEU A 1 96 ? -19.628 -4.501 40.647 1.00 94.75 96 LEU A O 1
ATOM 768 N N . SER A 1 97 ? -18.451 -5.530 39.030 1.00 93.12 97 SER A N 1
ATOM 769 C CA . SER A 1 97 ? -18.670 -6.881 39.555 1.00 93.12 97 SER A CA 1
ATOM 770 C C . SER A 1 97 ? -18.052 -7.050 40.943 1.00 93.12 97 SER A C 1
ATOM 772 O O . SER A 1 97 ? -18.733 -7.533 41.846 1.00 93.12 97 SER A O 1
ATOM 774 N N . SER A 1 98 ? -16.822 -6.572 41.155 1.00 90.38 98 SER A N 1
ATOM 775 C CA . SER A 1 98 ? -16.161 -6.593 42.467 1.00 90.38 98 SER A CA 1
ATOM 776 C C . SER A 1 98 ? -16.934 -5.802 43.526 1.00 90.38 98 SER A C 1
ATOM 778 O O . SER A 1 98 ? -17.095 -6.278 44.648 1.00 90.38 98 SER A O 1
ATOM 780 N N . PHE A 1 99 ? -17.459 -4.624 43.176 1.00 88.75 99 PHE A N 1
ATOM 781 C CA . PHE A 1 99 ? -18.272 -3.803 44.073 1.00 88.75 99 PHE A CA 1
ATOM 782 C C . PHE A 1 99 ? -19.568 -4.515 44.490 1.00 88.75 99 PHE A C 1
ATOM 784 O O . PHE A 1 99 ? -19.835 -4.658 45.685 1.00 88.75 99 PHE A O 1
ATOM 791 N N . LEU A 1 100 ? -20.332 -5.037 43.523 1.00 87.00 100 LEU A N 1
ATOM 792 C CA . LEU A 1 100 ? -21.575 -5.771 43.790 1.00 87.00 100 LEU A CA 1
ATOM 793 C C . LEU A 1 100 ? -21.335 -7.037 44.628 1.00 87.00 100 LEU A C 1
ATOM 795 O O . LEU A 1 100 ? -22.129 -7.358 45.513 1.00 87.00 100 LEU A O 1
ATOM 799 N N . HIS A 1 101 ? -20.229 -7.743 44.381 1.00 82.81 101 HIS A N 1
ATOM 800 C CA . HIS A 1 101 ? -19.881 -8.955 45.125 1.00 82.81 101 HIS A CA 1
ATOM 801 C C . HIS A 1 101 ? -19.331 -8.669 46.537 1.00 82.81 101 HIS A C 1
ATOM 803 O O . HIS A 1 101 ? -19.344 -9.557 47.392 1.00 82.81 101 HIS A O 1
ATOM 809 N N . SER A 1 102 ? -18.866 -7.444 46.810 1.00 71.31 102 SER A N 1
ATOM 810 C CA . SER A 1 102 ? -18.296 -7.048 48.106 1.00 71.31 102 SER A CA 1
ATOM 811 C C . SER A 1 102 ? -19.367 -6.852 49.192 1.00 71.31 102 SER A C 1
ATOM 813 O O . SER A 1 102 ? -19.201 -7.322 50.322 1.00 71.31 102 SER A O 1
ATOM 815 N N . GLU A 1 103 ? -20.520 -6.256 48.857 1.00 59.94 103 GLU A N 1
ATOM 816 C CA . GLU A 1 103 ? -21.599 -5.965 49.828 1.00 59.94 103 GLU A CA 1
ATOM 817 C C . GLU A 1 103 ? -22.280 -7.226 50.400 1.00 59.94 103 GLU A C 1
ATOM 819 O O . GLU A 1 103 ? -22.821 -7.198 51.507 1.00 59.94 103 GLU A O 1
ATOM 824 N N . GLN A 1 104 ? -22.205 -8.368 49.706 1.00 57.72 104 GLN A N 1
ATOM 825 C CA . GLN A 1 104 ? -22.784 -9.637 50.178 1.00 57.72 104 GLN A CA 1
ATOM 826 C C . GLN A 1 104 ? -21.888 -10.379 51.187 1.00 57.72 104 GLN A C 1
ATOM 828 O O . GLN A 1 104 ? -22.294 -11.390 51.761 1.00 57.72 104 GLN A O 1
ATOM 833 N N . LYS A 1 105 ? -20.684 -9.862 51.469 1.00 56.28 105 LYS A N 1
ATOM 834 C CA . LYS A 1 105 ? -19.760 -10.406 52.474 1.00 56.28 105 LYS A CA 1
ATOM 835 C C . LYS A 1 105 ? -19.691 -9.532 53.725 1.00 56.28 105 LYS A C 1
ATOM 837 O O . LYS A 1 105 ? -18.652 -9.494 54.390 1.00 56.28 105 LYS A O 1
ATOM 842 N N . LYS A 1 106 ? -20.805 -8.885 54.106 1.00 58.12 106 LYS A N 1
ATOM 843 C CA . LYS A 1 106 ? -21.031 -8.482 55.504 1.00 58.12 106 LYS A CA 1
ATOM 844 C C . LYS A 1 106 ? -20.925 -9.752 56.334 1.00 58.12 106 LYS A C 1
ATOM 846 O O . LYS A 1 106 ? -21.893 -10.500 56.465 1.00 58.12 106 LYS A O 1
ATOM 851 N N . ARG A 1 107 ? -19.710 -10.051 56.819 1.00 59.03 107 ARG A N 1
ATOM 852 C CA . ARG A 1 107 ? -19.464 -11.125 57.778 1.00 59.03 107 ARG A CA 1
ATOM 853 C C . ARG A 1 107 ? -20.554 -10.948 58.817 1.00 59.03 107 ARG A C 1
ATOM 855 O O . ARG A 1 107 ? -20.622 -9.878 59.422 1.00 59.03 107 ARG A O 1
ATOM 862 N N . LYS A 1 108 ? -21.432 -11.943 58.983 1.00 55.56 108 LYS A N 1
ATOM 863 C CA . LYS A 1 108 ? -22.293 -11.973 60.162 1.00 55.56 108 LYS A CA 1
ATOM 864 C C . LYS A 1 108 ? -21.327 -11.798 61.322 1.00 55.56 108 LYS A C 1
ATOM 866 O O . LYS A 1 108 ? -20.456 -12.646 61.507 1.00 55.56 108 LYS A O 1
ATOM 871 N N . LEU A 1 109 ? -21.393 -10.650 61.996 1.00 60.44 109 LEU A N 1
ATOM 872 C CA . LEU A 1 109 ? -20.670 -10.431 63.233 1.00 60.44 109 LEU A CA 1
ATOM 873 C C . LEU A 1 109 ? -21.160 -11.559 64.130 1.00 60.44 109 LEU A C 1
ATOM 875 O O . LEU A 1 109 ? -22.295 -11.528 64.603 1.00 60.44 109 LEU A O 1
ATOM 879 N N . ILE A 1 110 ? -20.356 -12.617 64.263 1.00 66.69 110 ILE A N 1
ATOM 880 C CA . ILE A 1 110 ? -20.572 -13.630 65.282 1.00 66.69 110 ILE A CA 1
ATOM 881 C C . ILE A 1 110 ? -20.330 -12.852 66.560 1.00 66.69 110 ILE A C 1
ATOM 883 O O . ILE A 1 110 ? -19.190 -12.665 66.976 1.00 66.69 110 ILE A O 1
ATOM 887 N N . HIS A 1 111 ? -21.400 -12.278 67.102 1.00 63.91 111 HIS A N 1
ATOM 888 C CA . HIS A 1 111 ? -21.334 -11.576 68.360 1.00 63.91 111 HIS A CA 1
ATOM 889 C C . HIS A 1 111 ? -20.894 -12.638 69.368 1.00 63.91 111 HIS A C 1
ATOM 891 O O . HIS A 1 111 ? -21.618 -13.628 69.538 1.00 63.91 111 HIS A O 1
ATOM 897 N N . PRO A 1 112 ? -19.702 -12.522 69.977 1.00 62.84 112 PRO A N 1
ATOM 898 C CA . PRO A 1 112 ? -19.286 -13.503 70.958 1.00 62.84 112 PRO A CA 1
ATOM 899 C C . PRO A 1 112 ? -20.348 -13.496 72.058 1.00 62.84 112 PRO A C 1
ATOM 901 O O . PRO A 1 112 ? -20.627 -12.451 72.655 1.00 62.84 112 PRO A O 1
ATOM 904 N N . LYS A 1 113 ? -20.986 -14.646 72.302 1.00 61.16 113 LYS A N 1
ATOM 905 C CA . LYS A 1 113 ? -21.791 -14.842 73.508 1.00 61.16 113 LYS A CA 1
ATOM 906 C C . LYS A 1 113 ? -20.810 -14.778 74.676 1.00 61.16 113 LYS A C 1
ATOM 908 O O . LYS A 1 113 ? -20.194 -15.784 75.012 1.00 61.16 113 LYS A O 1
ATOM 913 N N . ARG A 1 114 ? -20.606 -13.590 75.257 1.00 65.88 114 ARG A N 1
ATOM 914 C CA . ARG A 1 114 ? -19.918 -13.468 76.548 1.00 65.88 114 ARG A CA 1
ATOM 915 C C . ARG A 1 114 ? -20.635 -14.399 77.522 1.00 65.88 114 ARG A C 1
ATOM 917 O O . ARG A 1 114 ? -21.842 -14.256 77.719 1.00 65.88 114 ARG A O 1
ATOM 924 N N . ALA A 1 115 ? -19.906 -15.336 78.122 1.00 63.47 115 ALA A N 1
ATOM 925 C CA . ALA A 1 115 ? -20.390 -16.013 79.315 1.00 63.47 115 ALA A CA 1
ATOM 926 C C . ALA A 1 115 ? -20.712 -14.931 80.358 1.00 63.47 115 ALA A C 1
ATOM 928 O O . ALA A 1 115 ? -19.928 -13.998 80.549 1.00 63.47 115 ALA A O 1
ATOM 929 N N . LYS A 1 116 ? -21.890 -15.006 80.986 1.00 58.75 116 LYS A N 1
ATOM 930 C CA . LYS A 1 116 ? -22.220 -14.125 82.108 1.00 58.75 116 LYS A CA 1
ATOM 931 C C . LYS A 1 116 ? -21.180 -14.380 83.201 1.00 58.75 116 LYS A C 1
ATOM 933 O O . LYS A 1 116 ? -21.079 -15.501 83.687 1.00 58.75 116 LYS A O 1
ATOM 938 N N . SER A 1 117 ? -20.411 -13.351 83.558 1.00 54.59 117 SER A N 1
ATOM 939 C CA . SER A 1 117 ? -19.602 -13.368 84.775 1.00 54.59 117 SER A CA 1
ATOM 940 C C . SER A 1 117 ? -20.568 -13.480 85.948 1.00 54.59 117 SER A C 1
ATOM 942 O O . SER A 1 117 ? -21.261 -12.517 86.278 1.00 54.59 117 SER A O 1
ATOM 944 N N . TYR A 1 118 ? -20.675 -14.669 86.534 1.00 54.31 118 TYR A N 1
ATOM 945 C CA . TYR A 1 118 ? -21.270 -14.815 87.850 1.00 54.31 118 TYR A CA 1
ATOM 946 C C . TYR A 1 118 ? -20.273 -14.209 88.832 1.00 54.31 118 TYR A C 1
ATOM 948 O O . TYR A 1 118 ? -19.277 -14.839 89.179 1.00 54.31 118 TYR A O 1
ATOM 956 N N . ASN A 1 119 ? -20.530 -12.969 89.249 1.00 56.41 119 ASN A N 1
ATOM 957 C CA . ASN A 1 119 ? -19.880 -12.364 90.405 1.00 56.41 119 ASN A CA 1
ATOM 958 C C . ASN A 1 119 ? -20.329 -13.130 91.657 1.00 56.41 119 ASN A C 1
ATOM 960 O O . ASN A 1 119 ? -21.173 -12.660 92.415 1.00 56.41 119 ASN A O 1
ATOM 964 N N . THR A 1 120 ? -19.806 -14.337 91.852 1.00 51.22 120 THR A N 1
ATOM 965 C CA . THR A 1 120 ? -19.987 -15.077 93.098 1.00 51.22 120 THR A CA 1
ATOM 966 C C . THR A 1 120 ? -18.799 -14.737 93.985 1.00 51.22 120 THR A C 1
ATOM 968 O O . THR A 1 120 ? -17.783 -15.417 93.987 1.00 51.22 120 THR A O 1
ATOM 971 N N . LEU A 1 121 ? -18.947 -13.599 94.666 1.00 55.97 121 LEU A N 1
ATOM 972 C CA . LEU A 1 121 ? -18.539 -13.400 96.054 1.00 55.97 121 LEU A CA 1
ATOM 973 C C . LEU A 1 121 ? -17.064 -13.725 96.373 1.00 55.97 121 LEU A C 1
ATOM 975 O O . LEU A 1 121 ? -16.745 -14.725 97.007 1.00 55.97 121 LEU A O 1
ATOM 979 N N . MET A 1 122 ? -16.160 -12.803 96.022 1.00 54.09 122 MET A N 1
ATOM 980 C CA . MET A 1 122 ? -14.957 -12.586 96.833 1.00 54.09 122 MET A CA 1
ATOM 981 C C . MET A 1 122 ? -15.396 -11.933 98.150 1.00 54.09 122 MET A C 1
ATOM 983 O O . MET A 1 122 ? -15.607 -10.725 98.197 1.00 54.09 122 MET A O 1
ATOM 987 N N . ASN A 1 123 ? -15.538 -12.730 99.209 1.00 47.50 123 ASN A N 1
ATOM 988 C CA . ASN A 1 123 ? -15.471 -12.247 100.588 1.00 47.50 123 ASN A CA 1
ATOM 989 C C . ASN A 1 123 ? -14.457 -13.112 101.342 1.00 47.50 123 ASN A C 1
ATOM 991 O O . ASN A 1 123 ? -14.810 -14.083 102.006 1.00 47.50 123 ASN A O 1
ATOM 995 N N . ILE A 1 124 ? -13.174 -12.784 101.187 1.00 55.88 124 ILE A N 1
ATOM 996 C CA . ILE A 1 124 ? -12.126 -13.250 102.097 1.00 55.88 124 ILE A CA 1
ATOM 997 C C . ILE A 1 124 ? -12.188 -12.313 103.304 1.00 55.88 124 ILE A C 1
ATOM 999 O O . ILE A 1 124 ? -11.429 -11.353 103.359 1.00 55.88 124 ILE A O 1
ATOM 1003 N N . GLN A 1 125 ? -13.134 -12.524 104.222 1.00 55.59 125 GLN A N 1
ATOM 1004 C CA . GLN A 1 125 ? -13.065 -11.869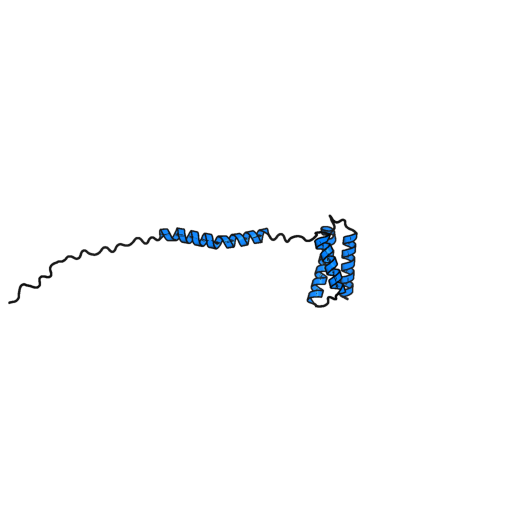 105.533 1.00 55.59 125 GLN A CA 1
ATOM 1005 C C . GLN A 1 125 ? -13.830 -12.575 106.657 1.00 55.59 125 GLN A C 1
ATOM 1007 O O . GLN A 1 125 ? -14.320 -11.911 107.554 1.00 55.59 125 GLN A O 1
ATOM 1012 N N . ASP A 1 126 ? -13.904 -13.904 106.684 1.00 53.88 126 ASP A N 1
ATOM 1013 C CA . ASP A 1 126 ? -14.271 -14.577 107.933 1.00 53.88 126 ASP A CA 1
ATOM 1014 C C . ASP A 1 126 ? -13.681 -15.987 107.997 1.00 53.88 126 ASP A C 1
ATOM 1016 O O . ASP A 1 126 ? -13.800 -16.749 107.041 1.00 53.88 126 ASP A O 1
ATOM 1020 N N . LYS A 1 127 ? -13.101 -16.312 109.164 1.00 42.94 127 LYS A N 1
ATOM 1021 C CA . LYS A 1 127 ? -12.541 -17.603 109.628 1.00 42.94 127 LYS A CA 1
ATOM 1022 C C . LYS A 1 127 ? -11.066 -17.926 109.331 1.00 42.94 127 LYS A C 1
ATOM 1024 O O . LYS A 1 127 ? -10.762 -18.778 108.506 1.00 42.94 127 LYS A O 1
ATOM 1029 N N . LEU A 1 128 ? -10.180 -17.363 110.153 1.00 42.72 128 LEU A N 1
ATOM 1030 C CA . LEU A 1 128 ? -9.277 -18.077 111.088 1.00 42.72 128 LEU A CA 1
ATOM 1031 C C . LEU A 1 128 ? -8.725 -16.985 112.035 1.00 42.72 128 LEU A C 1
ATOM 1033 O O . LEU A 1 128 ? -8.098 -16.046 111.556 1.00 42.72 128 LEU A O 1
ATOM 1037 N N . SER A 1 129 ? -9.258 -16.832 113.256 1.00 42.06 129 SER A N 1
ATOM 1038 C CA . SER A 1 129 ? -8.752 -17.430 114.513 1.00 42.06 129 SER A CA 1
ATOM 1039 C C . SER A 1 129 ? -7.260 -17.214 114.738 1.00 42.06 129 SER A C 1
ATOM 1041 O O . SER A 1 129 ? -6.489 -17.851 113.986 1.00 42.06 129 SER A O 1
#

Foldseek 3Di:
DLVVVLVVLLVVLVVLVVVDDLVCSLVRNVVSLVVSVVSVVVCVVVVNDDPVSVVSNVVSCCCCCPVSVSDDDDPCPVVVVVVVVVVVCVVVCVVVVVVVVVVVPPPPPPPPPPDPPPPPDPDPDDDDD

Secondary structure (DSSP, 8-state):
-HHHHHHHHHHHHHHHHHHS-HHHHHHHSHHHHHHHHHHHHHHHHTT---HHHHHHHHHHHHIIIIIS------S-HHHHHHHHHHHHHHHHHHHHHHHHHHGGG--------PPP---------S---

Radius of gyration: 40.85 Å; chains: 1; bounding box: 43×30×136 Å

Organism: Takifugu rubripes (NCBI:txid31033)

InterPro domains:
  IPR019172 Osteopetrosis-associated transmembrane protein 1 precursor [PF09777] (4-123)
  IPR019172 Osteopetrosis-associated transmembrane protein 1 precursor [PTHR15644] (4-127)